Protein AF-X1JTL0-F1 (afdb_monomer_lite)

Foldseek 3Di:
DVVCCCCVPVVDDDDDADDDLQAGDLVSVLVVQDDDDPVDDHAAEDEGEQLDVVSPRDGHDLVSVVSNLVSQVVVNHAYEYAPVPLVVNCVVVVHDSCSNPVRHPYYDD

Radius of gyration: 14.12 Å; chains: 1; bounding box: 34×26×40 Å

Secondary structure (DSSP, 8-state):
-GGGHHHHHH---------BTTB--HHHHHHHSPPS-TTSPPP-EEEEESSBGGGTSBPPPHHHHHHHHHHHHHTT-EEEEE-TTHHHHHHHHTS-THHHHTT-SEEE-

Organism: NCBI:txid412755

Sequence (109 aa):
YEVGGMSAVAGVIPRLIFGDKGIPDPQDIKMALRDENLHYPKTTLICLENTHNRAGGTITPPEVIEEICQLAHQRNVQVHLDGARIFNAAIALNIELALLTKNVDSVMF

pLDDT: mean 95.75, std 4.54, range [60.22, 98.75]

Structure (mmCIF, N/CA/C/O backbone):
data_AF-X1JTL0-F1
#
_entry.id   AF-X1JTL0-F1
#
loop_
_atom_site.group_PDB
_atom_site.id
_atom_site.type_symbol
_atom_site.label_atom_id
_atom_site.label_alt_id
_atom_site.label_comp_id
_atom_site.label_asym_id
_atom_site.label_entity_id
_atom_site.label_seq_id
_atom_site.pdbx_PDB_ins_code
_atom_site.Cartn_x
_atom_site.Cartn_y
_atom_site.Cartn_z
_atom_site.occupancy
_atom_site.B_iso_or_equiv
_atom_site.auth_seq_id
_atom_site.auth_comp_id
_atom_site.auth_asym_id
_atom_site.auth_atom_id
_atom_site.pdbx_PDB_model_num
ATOM 1 N N . TYR A 1 1 ? 15.581 -2.309 1.532 1.00 60.22 1 TYR A N 1
ATOM 2 C CA . TYR A 1 1 ? 15.107 -2.565 2.907 1.00 60.22 1 TYR A CA 1
ATOM 3 C C . TYR A 1 1 ? 15.192 -4.072 3.164 1.00 60.22 1 TYR A C 1
ATOM 5 O O . TYR A 1 1 ? 15.259 -4.797 2.177 1.00 60.22 1 TYR A O 1
ATOM 13 N N . GLU A 1 2 ? 15.324 -4.540 4.409 1.00 77.81 2 GLU A N 1
ATOM 14 C CA . GLU A 1 2 ? 15.598 -5.961 4.750 1.00 77.81 2 GLU A CA 1
ATOM 15 C C . GLU A 1 2 ? 16.798 -6.580 4.012 1.00 77.81 2 GLU A C 1
ATOM 17 O O . GLU A 1 2 ? 16.696 -7.612 3.351 1.00 77.81 2 GLU A O 1
ATOM 22 N N . VAL A 1 3 ? 17.946 -5.890 4.045 1.00 87.31 3 VAL A N 1
ATOM 23 C CA . VAL A 1 3 ? 19.213 -6.347 3.423 1.00 87.31 3 VAL A CA 1
ATOM 24 C C . VAL A 1 3 ? 19.089 -6.652 1.912 1.00 87.31 3 VAL A C 1
ATOM 26 O O . VAL A 1 3 ? 19.958 -7.273 1.312 1.00 87.31 3 VAL A O 1
ATOM 29 N N . GLY A 1 4 ? 18.018 -6.184 1.259 1.00 88.94 4 GLY A N 1
ATOM 30 C CA . GLY A 1 4 ? 17.765 -6.446 -0.160 1.00 88.94 4 GLY A CA 1
ATOM 31 C C . GLY A 1 4 ? 17.171 -7.828 -0.447 1.00 88.94 4 GLY A C 1
ATOM 32 O O . GLY A 1 4 ? 17.177 -8.246 -1.603 1.00 88.94 4 GLY A O 1
ATOM 33 N N . GLY A 1 5 ? 16.627 -8.518 0.563 1.00 92.88 5 GLY A N 1
ATOM 34 C CA . GLY A 1 5 ? 16.089 -9.874 0.429 1.00 92.88 5 GLY A CA 1
ATOM 35 C C . GLY A 1 5 ? 15.067 -10.026 -0.700 1.00 92.88 5 GLY A C 1
ATOM 36 O O . GLY A 1 5 ? 15.164 -10.968 -1.479 1.00 92.88 5 GLY A O 1
ATOM 37 N N . MET A 1 6 ? 14.156 -9.060 -0.874 1.00 92.56 6 MET A N 1
ATOM 38 C CA . MET A 1 6 ? 13.173 -9.106 -1.967 1.00 92.56 6 MET A CA 1
ATOM 39 C C . MET A 1 6 ? 13.832 -9.153 -3.355 1.00 92.56 6 MET A C 1
ATOM 41 O O . MET A 1 6 ? 13.415 -9.923 -4.216 1.00 92.56 6 MET A O 1
ATOM 45 N N . SER A 1 7 ? 14.897 -8.379 -3.568 1.00 94.75 7 SER A N 1
ATOM 46 C CA . SER A 1 7 ? 15.612 -8.356 -4.843 1.00 94.75 7 SER A CA 1
ATOM 47 C C . SER A 1 7 ? 16.475 -9.599 -5.020 1.00 94.75 7 SER A C 1
ATOM 49 O O . SER A 1 7 ? 16.512 -10.155 -6.111 1.00 94.75 7 SER A O 1
ATOM 51 N N . ALA A 1 8 ? 17.122 -10.063 -3.948 1.00 95.25 8 ALA A N 1
ATOM 52 C CA . ALA A 1 8 ? 17.988 -11.236 -3.987 1.00 95.25 8 ALA A CA 1
ATOM 53 C C . ALA A 1 8 ? 17.216 -12.552 -4.193 1.00 95.25 8 ALA A C 1
ATOM 55 O O . ALA A 1 8 ? 17.697 -13.431 -4.900 1.00 95.25 8 ALA A O 1
ATOM 56 N N . VAL A 1 9 ? 16.034 -12.694 -3.583 1.00 95.69 9 VAL A N 1
ATOM 57 C CA . VAL A 1 9 ? 15.251 -13.941 -3.596 1.00 95.69 9 VAL A CA 1
ATOM 58 C C . VAL A 1 9 ? 14.224 -13.958 -4.726 1.00 95.69 9 VAL A C 1
ATOM 60 O O . VAL A 1 9 ? 14.093 -14.964 -5.415 1.00 95.69 9 VAL A O 1
ATOM 63 N N . ALA A 1 10 ? 13.495 -12.857 -4.925 1.00 94.44 10 ALA A N 1
ATOM 64 C CA . ALA A 1 10 ? 12.369 -12.805 -5.859 1.00 94.44 10 ALA A CA 1
ATOM 65 C C . ALA A 1 10 ? 12.672 -12.028 -7.152 1.00 94.44 10 ALA A C 1
ATOM 67 O O . ALA A 1 10 ? 11.811 -11.943 -8.023 1.00 94.44 10 ALA A O 1
ATOM 68 N N . GLY A 1 11 ? 13.866 -11.438 -7.293 1.00 95.06 11 GLY A N 1
ATOM 69 C CA . GLY A 1 11 ? 14.239 -10.677 -8.491 1.00 95.06 11 GLY A CA 1
ATOM 70 C C . GLY A 1 11 ? 13.424 -9.394 -8.698 1.00 95.06 11 GLY A C 1
ATOM 71 O O . GLY A 1 11 ? 13.411 -8.843 -9.797 1.00 95.06 11 GLY A O 1
ATOM 72 N N . VAL A 1 12 ? 12.731 -8.909 -7.662 1.00 94.38 12 VAL A N 1
ATOM 73 C CA . VAL A 1 12 ? 11.903 -7.698 -7.737 1.00 94.38 12 VAL A CA 1
ATOM 74 C C . VAL A 1 12 ? 12.690 -6.451 -7.345 1.00 94.38 12 VAL A C 1
ATOM 76 O O . VAL A 1 12 ? 13.563 -6.485 -6.474 1.00 94.38 12 VAL A O 1
ATOM 79 N N . ILE A 1 13 ? 12.363 -5.317 -7.963 1.00 93.81 13 ILE A N 1
ATOM 80 C CA . ILE A 1 13 ? 13.026 -4.035 -7.702 1.00 93.81 13 ILE A CA 1
ATOM 81 C C . ILE A 1 13 ? 12.047 -3.115 -6.965 1.00 93.81 13 ILE A C 1
ATOM 83 O O . ILE A 1 13 ? 11.039 -2.723 -7.558 1.00 93.81 13 ILE A O 1
ATOM 87 N N . PRO A 1 14 ? 12.320 -2.735 -5.703 1.00 93.81 14 PRO A N 1
ATOM 88 C CA . PRO A 1 14 ? 11.467 -1.793 -4.994 1.00 93.81 14 PRO A CA 1
ATOM 89 C C . PRO A 1 14 ? 11.607 -0.379 -5.564 1.00 93.81 14 PRO A C 1
ATOM 91 O O . PRO A 1 14 ? 12.703 0.075 -5.901 1.00 93.81 14 PRO A O 1
ATOM 94 N N . ARG A 1 15 ? 10.492 0.352 -5.591 1.00 94.69 15 ARG A N 1
ATOM 95 C CA . ARG A 1 15 ? 10.458 1.805 -5.776 1.00 94.69 15 ARG A CA 1
ATOM 96 C C . ARG A 1 15 ? 9.837 2.408 -4.523 1.00 94.69 15 ARG A C 1
ATOM 98 O O . ARG A 1 15 ? 8.672 2.158 -4.241 1.00 94.69 15 ARG A O 1
ATOM 105 N N . LEU A 1 16 ? 10.639 3.136 -3.753 1.00 94.50 16 LEU A N 1
ATOM 106 C CA . LEU A 1 16 ? 10.211 3.682 -2.466 1.00 94.50 16 LEU A CA 1
ATOM 107 C C . LEU A 1 16 ? 9.401 4.963 -2.666 1.00 94.50 16 LEU A C 1
ATOM 109 O O . LEU A 1 16 ? 9.761 5.789 -3.506 1.00 94.50 16 LEU A O 1
ATOM 113 N N . ILE A 1 17 ? 8.354 5.117 -1.859 1.00 95.50 17 ILE A N 1
ATOM 114 C CA . ILE A 1 17 ? 7.526 6.319 -1.757 1.00 95.50 17 ILE A CA 1
ATOM 115 C C . ILE A 1 17 ? 7.608 6.802 -0.319 1.00 95.50 17 ILE A C 1
ATOM 117 O O . ILE A 1 17 ? 7.463 6.011 0.613 1.00 95.50 17 ILE A O 1
ATOM 121 N N . PHE A 1 18 ? 7.904 8.084 -0.144 1.00 93.69 18 PHE A N 1
ATOM 122 C CA . PHE A 1 18 ? 7.957 8.697 1.175 1.00 93.69 18 PHE A CA 1
ATOM 123 C C . PHE A 1 18 ? 6.559 9.189 1.533 1.00 93.69 18 PHE A C 1
ATOM 125 O O . PHE A 1 18 ? 5.917 9.842 0.721 1.00 93.69 18 PHE A O 1
ATOM 132 N N . GLY A 1 19 ? 6.092 8.856 2.733 1.00 94.38 19 GLY A N 1
ATOM 133 C CA . GLY A 1 19 ? 4.809 9.318 3.253 1.00 94.38 19 GLY A CA 1
ATOM 134 C C . GLY A 1 19 ? 4.984 10.276 4.425 1.00 94.38 19 GLY A C 1
ATOM 135 O O . GLY A 1 19 ? 5.934 10.129 5.204 1.00 94.38 19 GLY A O 1
ATOM 136 N N . ASP A 1 20 ? 4.052 11.213 4.597 1.00 96.12 20 ASP A N 1
ATOM 137 C CA . ASP A 1 20 ? 3.992 12.035 5.807 1.00 96.12 20 ASP A CA 1
ATOM 138 C C . ASP A 1 20 ? 3.599 11.147 6.988 1.00 96.12 20 ASP A C 1
ATOM 140 O O . ASP A 1 20 ? 2.547 10.509 6.990 1.00 96.12 20 ASP A O 1
ATOM 144 N N . LYS A 1 21 ? 4.495 11.026 7.973 1.00 95.56 21 LYS A N 1
ATOM 145 C CA . LYS A 1 21 ? 4.359 10.076 9.091 1.00 95.56 21 LYS A CA 1
ATOM 146 C C . LYS A 1 21 ? 3.990 8.659 8.622 1.00 95.56 21 LYS A C 1
ATOM 148 O O . LYS A 1 21 ? 3.207 7.970 9.274 1.00 95.56 21 LYS A O 1
ATOM 153 N N . GLY A 1 22 ? 4.574 8.216 7.508 1.00 94.88 22 GLY A N 1
ATOM 154 C CA . GLY A 1 22 ? 4.342 6.880 6.949 1.00 94.88 22 GLY A CA 1
ATOM 155 C C . GLY A 1 22 ? 3.035 6.720 6.167 1.00 94.88 22 GLY A C 1
ATOM 156 O O . GLY A 1 22 ? 2.797 5.630 5.661 1.00 94.88 22 GLY A O 1
ATOM 157 N N . ILE A 1 23 ? 2.220 7.773 6.031 1.00 97.75 23 ILE A N 1
ATOM 158 C CA . ILE A 1 23 ? 1.026 7.779 5.179 1.00 97.75 23 ILE A CA 1
ATOM 159 C C . ILE A 1 23 ? 1.445 8.236 3.775 1.00 97.75 23 ILE A C 1
ATOM 161 O O . ILE A 1 23 ? 1.838 9.396 3.616 1.00 97.75 23 ILE A O 1
ATOM 165 N N . PRO A 1 24 ? 1.419 7.361 2.756 1.00 96.62 24 PRO A N 1
ATOM 166 C CA . PRO A 1 24 ? 1.765 7.752 1.395 1.00 96.62 24 PRO A CA 1
ATOM 167 C C . PRO A 1 24 ? 0.671 8.629 0.772 1.00 96.62 24 PRO A C 1
ATOM 169 O O . PRO A 1 24 ? -0.517 8.356 0.941 1.00 96.62 24 PRO A O 1
ATOM 172 N N . ASP A 1 25 ? 1.080 9.642 0.006 1.00 97.56 25 ASP A N 1
ATOM 173 C CA . ASP A 1 25 ? 0.166 10.410 -0.841 1.00 97.56 25 ASP A CA 1
ATOM 174 C C . ASP A 1 25 ? -0.213 9.562 -2.079 1.00 97.56 25 ASP A C 1
ATOM 176 O O . ASP A 1 25 ? 0.677 9.100 -2.811 1.00 97.56 25 ASP A O 1
ATOM 180 N N . PRO A 1 26 ? -1.512 9.339 -2.356 1.00 97.56 26 PRO A N 1
ATOM 181 C CA . PRO A 1 26 ? -1.961 8.662 -3.572 1.00 97.56 26 PRO A CA 1
ATOM 182 C C . PRO A 1 26 ? -1.408 9.273 -4.871 1.00 97.56 26 PRO A C 1
ATOM 184 O O . PRO A 1 26 ? -1.164 8.545 -5.839 1.00 97.56 26 PRO A O 1
ATOM 187 N N . GLN A 1 27 ? -1.144 10.584 -4.915 1.00 97.44 27 GLN A N 1
ATOM 188 C CA . GLN A 1 27 ? -0.531 11.234 -6.076 1.00 97.44 27 GLN A CA 1
ATOM 189 C C . GLN A 1 27 ? 0.932 10.830 -6.267 1.00 97.44 27 GLN A C 1
ATOM 191 O O . GLN A 1 27 ? 1.349 10.590 -7.404 1.00 97.44 27 GLN A O 1
ATOM 196 N N . ASP A 1 28 ? 1.700 10.670 -5.189 1.00 97.56 28 ASP A N 1
ATOM 197 C CA . ASP A 1 28 ? 3.079 10.183 -5.279 1.00 97.56 28 ASP A CA 1
ATOM 198 C C . ASP A 1 28 ? 3.122 8.744 -5.795 1.00 97.56 28 ASP A C 1
ATOM 200 O O . ASP A 1 28 ? 3.947 8.402 -6.649 1.00 97.56 28 ASP A O 1
ATOM 204 N N . ILE A 1 29 ? 2.175 7.910 -5.354 1.00 97.00 29 ILE A N 1
ATOM 205 C CA . ILE A 1 29 ? 2.000 6.552 -5.879 1.00 97.00 29 ILE A CA 1
ATOM 206 C C . ILE A 1 29 ? 1.660 6.602 -7.368 1.00 97.00 29 ILE A C 1
ATOM 208 O O . ILE A 1 29 ? 2.305 5.918 -8.165 1.00 97.00 29 ILE A O 1
ATOM 212 N N . LYS A 1 30 ? 0.707 7.445 -7.775 1.00 96.31 30 LYS A N 1
ATOM 213 C CA . LYS A 1 30 ? 0.318 7.611 -9.181 1.00 96.31 30 LYS A CA 1
ATOM 214 C C . LYS A 1 30 ? 1.500 8.017 -10.065 1.00 96.31 30 LYS A C 1
ATOM 216 O O . LYS A 1 30 ? 1.673 7.434 -11.132 1.00 96.31 30 LYS A O 1
ATOM 221 N N . MET A 1 31 ? 2.331 8.963 -9.624 1.00 95.50 31 MET A N 1
ATOM 222 C CA . MET A 1 31 ? 3.557 9.369 -10.331 1.00 95.50 31 MET A CA 1
ATOM 223 C C . MET A 1 31 ? 4.630 8.269 -10.348 1.00 95.50 31 MET A C 1
ATOM 225 O O . MET A 1 31 ? 5.530 8.261 -11.195 1.00 95.50 31 MET A O 1
ATOM 229 N N . ALA A 1 32 ? 4.562 7.333 -9.403 1.00 95.38 32 ALA A N 1
ATOM 230 C CA . ALA A 1 32 ? 5.485 6.218 -9.315 1.00 95.38 32 ALA A CA 1
ATOM 231 C C . ALA A 1 32 ? 5.090 4.995 -10.151 1.00 95.38 32 ALA A C 1
ATOM 233 O O . ALA A 1 32 ? 5.957 4.161 -10.451 1.00 95.38 32 ALA A O 1
ATOM 234 N N . LEU A 1 33 ? 3.828 4.889 -10.563 1.00 94.19 33 LEU A N 1
ATOM 235 C CA . LEU A 1 33 ? 3.393 3.880 -11.522 1.00 94.19 33 LEU A CA 1
ATOM 236 C C . LEU A 1 33 ? 4.052 4.149 -12.876 1.00 94.19 33 LEU A C 1
ATOM 238 O O . LEU A 1 33 ? 4.045 5.265 -13.388 1.00 94.19 33 LEU A O 1
ATOM 242 N N . ARG A 1 34 ? 4.685 3.117 -13.432 1.00 91.38 34 ARG A N 1
ATOM 243 C CA . ARG A 1 34 ? 5.400 3.209 -14.705 1.00 91.38 34 ARG A CA 1
ATOM 244 C C . ARG A 1 34 ? 4.496 2.771 -15.843 1.00 91.38 34 ARG A C 1
ATOM 246 O O . ARG A 1 34 ? 3.828 1.744 -15.735 1.00 91.38 34 ARG A O 1
ATOM 253 N N . ASP A 1 35 ? 4.544 3.518 -16.936 1.00 89.50 35 ASP A N 1
ATOM 254 C CA . ASP A 1 35 ? 4.009 3.059 -18.212 1.00 89.50 35 ASP A CA 1
ATOM 255 C C . ASP A 1 35 ? 4.917 1.980 -18.821 1.00 89.50 35 ASP A C 1
ATOM 257 O O . ASP A 1 35 ? 6.059 1.776 -18.390 1.00 89.50 35 ASP A O 1
ATOM 261 N N . GLU A 1 36 ? 4.407 1.268 -19.825 1.00 87.88 36 GLU A N 1
ATOM 262 C CA . GLU A 1 36 ? 5.182 0.233 -20.507 1.00 87.88 36 GLU A CA 1
ATOM 263 C C . GLU A 1 36 ? 6.370 0.847 -21.253 1.00 87.88 36 GLU A C 1
ATOM 265 O O . GLU A 1 36 ? 6.227 1.684 -22.143 1.00 87.88 36 GLU A O 1
ATOM 270 N N . ASN A 1 37 ? 7.573 0.431 -20.861 1.00 91.69 37 ASN A N 1
ATOM 271 C CA . ASN A 1 37 ? 8.824 0.891 -21.438 1.00 91.69 37 ASN A CA 1
ATOM 272 C C . ASN A 1 37 ? 9.891 -0.187 -21.231 1.00 91.69 37 ASN A C 1
ATOM 274 O O . ASN A 1 37 ? 10.098 -0.637 -20.107 1.00 91.69 37 ASN A O 1
ATOM 278 N N . LEU A 1 38 ? 10.599 -0.570 -22.297 1.00 92.69 38 LEU A N 1
ATOM 279 C CA . LEU A 1 38 ? 11.614 -1.630 -22.262 1.00 92.69 38 LEU A CA 1
ATOM 280 C C . LEU A 1 38 ? 12.739 -1.370 -21.239 1.00 92.69 38 LEU A C 1
ATOM 282 O O . LEU A 1 38 ? 13.355 -2.312 -20.750 1.00 92.69 38 LEU A O 1
ATOM 286 N N . HIS A 1 39 ? 13.013 -0.107 -20.907 1.00 93.81 39 HIS A N 1
ATOM 287 C CA . HIS A 1 39 ? 14.085 0.280 -19.990 1.00 93.81 39 HIS A CA 1
ATOM 288 C C . HIS A 1 39 ? 13.689 0.242 -18.510 1.00 93.81 39 HIS A C 1
ATOM 290 O O . HIS A 1 39 ? 14.563 0.370 -17.650 1.00 93.81 39 HIS A O 1
ATOM 296 N N . TYR A 1 40 ? 12.400 0.093 -18.191 1.00 91.31 40 TYR A N 1
ATOM 297 C CA . TYR A 1 40 ? 11.922 0.123 -16.813 1.00 91.31 40 TYR A CA 1
ATOM 298 C C . TYR A 1 40 ? 11.167 -1.157 -16.449 1.00 91.31 40 TYR A C 1
ATOM 300 O O . TYR A 1 40 ? 10.399 -1.674 -17.257 1.00 91.31 40 TYR A O 1
ATOM 308 N N . PRO A 1 41 ? 11.315 -1.666 -15.212 1.00 92.00 41 PRO A N 1
ATOM 309 C CA . PRO A 1 41 ? 10.510 -2.795 -14.785 1.00 92.00 41 PRO A CA 1
ATOM 310 C C . PRO A 1 41 ? 9.058 -2.341 -14.605 1.00 92.00 41 PRO A C 1
ATOM 312 O O . PRO A 1 41 ? 8.793 -1.271 -14.039 1.00 92.00 41 PRO A O 1
ATOM 315 N N . LYS A 1 42 ? 8.131 -3.179 -15.076 1.00 93.25 42 LYS A N 1
ATOM 316 C CA . LYS A 1 42 ? 6.686 -2.995 -14.917 1.00 93.25 42 LYS A CA 1
ATOM 317 C C . LYS A 1 42 ? 6.320 -3.021 -13.435 1.00 93.25 42 LYS A C 1
ATOM 319 O O . LYS A 1 42 ? 6.766 -3.903 -12.703 1.00 93.25 42 LYS A O 1
ATOM 324 N N . THR A 1 43 ? 5.498 -2.072 -12.995 1.00 96.31 43 THR A N 1
ATOM 325 C CA . THR A 1 43 ? 4.931 -2.119 -11.644 1.00 96.31 43 THR A CA 1
ATOM 326 C C . THR A 1 43 ? 3.853 -3.197 -11.594 1.00 96.31 43 THR A C 1
ATOM 328 O O . THR A 1 43 ? 2.942 -3.184 -12.417 1.00 96.31 43 THR A O 1
ATOM 331 N N . THR A 1 44 ? 3.954 -4.126 -10.645 1.00 96.12 44 THR A N 1
ATOM 332 C CA . THR A 1 44 ? 2.999 -5.240 -10.486 1.00 96.12 44 THR A CA 1
ATOM 333 C C . THR A 1 44 ? 2.367 -5.304 -9.099 1.00 96.12 44 THR A C 1
ATOM 335 O O . THR A 1 44 ? 1.279 -5.857 -8.959 1.00 96.12 44 THR A O 1
ATOM 338 N N . LEU A 1 45 ? 3.014 -4.713 -8.091 1.00 97.56 45 LEU A N 1
ATOM 339 C CA . LEU A 1 45 ? 2.590 -4.768 -6.697 1.00 97.56 45 LEU A CA 1
ATOM 340 C C . LEU A 1 45 ? 2.862 -3.437 -5.988 1.00 97.56 45 LEU A C 1
ATOM 342 O O . LEU A 1 45 ? 3.938 -2.855 -6.144 1.00 97.56 45 LEU A O 1
ATOM 346 N N . ILE A 1 46 ? 1.904 -3.001 -5.175 1.00 98.25 46 ILE A N 1
ATOM 347 C CA . ILE A 1 46 ? 2.062 -1.974 -4.145 1.00 98.25 46 ILE A CA 1
ATOM 348 C C . ILE A 1 46 ? 2.012 -2.672 -2.787 1.00 98.25 46 ILE A C 1
ATOM 350 O O . ILE A 1 46 ? 1.100 -3.452 -2.526 1.00 98.25 46 ILE A O 1
ATOM 354 N N . CYS A 1 47 ? 2.979 -2.377 -1.920 1.00 97.50 47 CYS A N 1
ATOM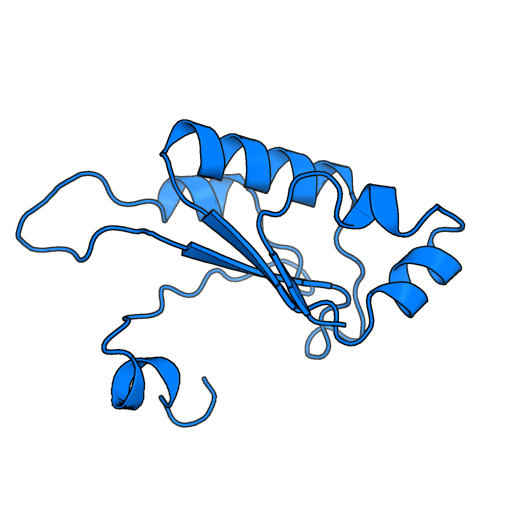 355 C CA . CYS A 1 47 ? 2.983 -2.848 -0.538 1.00 97.50 47 CYS A CA 1
ATOM 356 C C . CYS A 1 47 ? 2.710 -1.670 0.399 1.00 97.50 47 CYS A C 1
ATOM 358 O O . CYS A 1 47 ? 3.416 -0.663 0.336 1.00 97.50 47 CYS A O 1
ATOM 360 N N . LEU A 1 48 ? 1.711 -1.816 1.265 1.00 97.81 48 LEU A N 1
ATOM 361 C CA . LEU A 1 48 ? 1.379 -0.877 2.336 1.00 97.81 48 LEU A CA 1
ATOM 362 C C . LEU A 1 48 ? 1.669 -1.521 3.695 1.00 97.81 48 LEU A C 1
ATOM 364 O O . LEU A 1 48 ? 1.631 -2.742 3.809 1.00 97.81 48 LEU A O 1
ATOM 368 N N . GLU A 1 49 ? 1.906 -0.711 4.725 1.00 97.50 49 GLU A N 1
ATOM 369 C CA . GLU A 1 49 ? 2.048 -1.163 6.116 1.00 97.50 49 GLU A CA 1
ATOM 370 C C . GLU A 1 49 ? 1.026 -0.415 6.983 1.00 97.50 49 GLU A C 1
ATOM 372 O O . GLU A 1 49 ? 1.019 0.819 7.001 1.00 97.50 49 GLU A O 1
ATOM 377 N N . ASN A 1 50 ? 0.145 -1.131 7.692 1.00 97.69 50 ASN A N 1
ATOM 378 C CA . ASN A 1 50 ? -0.829 -0.511 8.593 1.00 97.69 50 ASN A CA 1
ATOM 379 C C . ASN A 1 50 ? -1.018 -1.334 9.881 1.00 97.69 50 ASN A C 1
ATOM 381 O O . ASN A 1 50 ? -1.557 -2.437 9.863 1.00 97.69 50 ASN A O 1
ATOM 385 N N . THR A 1 51 ? -0.630 -0.828 11.051 1.00 98.00 51 THR A N 1
ATOM 386 C CA . THR A 1 51 ? 0.008 0.475 11.337 1.00 98.00 51 THR A CA 1
ATOM 387 C C . THR A 1 51 ? 1.474 0.557 10.900 1.00 98.00 51 THR A C 1
ATOM 389 O O . THR A 1 51 ? 2.184 -0.438 11.026 1.00 98.00 51 THR A O 1
ATOM 392 N N . HIS A 1 52 ? 1.971 1.748 10.550 1.00 97.44 52 HIS A N 1
ATOM 393 C CA . HIS A 1 52 ? 3.364 1.943 10.124 1.00 97.44 52 HIS A CA 1
ATOM 394 C C . HIS A 1 52 ? 4.339 2.089 11.314 1.00 97.44 52 HIS A C 1
ATOM 396 O O . HIS A 1 52 ? 4.395 3.121 11.996 1.00 97.44 52 HIS A O 1
ATOM 402 N N . ASN A 1 53 ? 5.170 1.073 11.554 1.00 94.88 53 ASN A N 1
ATOM 403 C CA . ASN A 1 53 ? 6.026 0.945 12.736 1.00 94.88 53 ASN A CA 1
ATOM 404 C C . ASN A 1 53 ? 7.083 2.057 12.835 1.00 94.88 53 ASN A C 1
ATOM 406 O O . ASN A 1 53 ? 7.223 2.703 13.874 1.00 94.88 53 ASN A O 1
ATOM 410 N N . ARG A 1 54 ? 7.793 2.363 11.738 1.00 93.94 54 ARG A N 1
ATOM 411 C CA . ARG A 1 54 ? 8.835 3.418 11.744 1.00 93.94 54 ARG A CA 1
ATOM 412 C C . ARG A 1 54 ? 8.282 4.840 11.813 1.00 93.94 54 ARG A C 1
ATOM 414 O O . ARG A 1 54 ? 9.064 5.779 11.908 1.00 93.94 54 ARG A O 1
ATOM 421 N N . ALA A 1 55 ? 6.961 4.990 11.772 1.00 96.62 55 ALA A N 1
ATOM 422 C CA . ALA A 1 55 ? 6.288 6.267 11.958 1.00 96.62 55 ALA A CA 1
ATOM 423 C C . ALA A 1 55 ? 5.578 6.368 13.318 1.00 96.62 55 ALA A C 1
ATOM 425 O O . ALA A 1 55 ? 4.764 7.259 13.523 1.00 96.62 55 ALA A O 1
ATOM 426 N N . GLY A 1 56 ? 5.894 5.473 14.260 1.00 96.50 56 GLY A N 1
ATOM 427 C CA . GLY A 1 56 ? 5.309 5.496 15.601 1.00 96.50 56 GLY A CA 1
ATOM 428 C C . GLY A 1 56 ? 3.932 4.839 15.686 1.00 96.50 56 GLY A C 1
ATOM 429 O O . GLY A 1 56 ? 3.165 5.167 16.584 1.00 96.50 56 GLY A O 1
ATOM 430 N N . GLY A 1 57 ? 3.610 3.922 14.767 1.00 97.25 57 GLY A N 1
ATOM 431 C CA . GLY A 1 57 ? 2.317 3.238 14.746 1.00 97.25 57 GLY A CA 1
ATOM 432 C C . GLY A 1 57 ? 1.205 4.059 14.096 1.00 97.25 57 GLY A C 1
ATOM 433 O O . GLY A 1 57 ? 0.036 3.840 14.406 1.00 97.25 57 GLY A O 1
ATOM 434 N N . THR A 1 58 ? 1.552 4.994 13.203 1.00 98.25 58 THR A N 1
ATOM 435 C CA . THR A 1 58 ? 0.569 5.766 12.434 1.00 98.25 58 THR A CA 1
ATOM 436 C C . THR A 1 58 ? -0.411 4.838 11.726 1.00 98.25 58 THR A C 1
ATOM 438 O O . THR A 1 58 ? -0.012 3.849 11.104 1.00 98.25 58 THR A O 1
ATOM 441 N N . ILE A 1 59 ? -1.691 5.191 11.812 1.00 98.38 59 ILE A N 1
ATOM 442 C CA . ILE A 1 59 ? -2.771 4.514 11.106 1.00 98.38 59 ILE A CA 1
ATOM 443 C C . ILE A 1 59 ? -3.003 5.247 9.790 1.00 98.38 59 ILE A C 1
ATOM 445 O O . ILE A 1 59 ? -3.250 6.453 9.789 1.00 98.38 59 ILE A O 1
ATOM 449 N N . THR A 1 60 ? -2.940 4.517 8.680 1.00 97.75 60 THR A N 1
ATOM 450 C CA . THR A 1 60 ? -3.359 5.065 7.385 1.00 97.75 60 THR A CA 1
ATOM 451 C C . THR A 1 60 ? -4.890 5.150 7.362 1.00 97.75 60 THR A C 1
ATOM 453 O O . THR A 1 60 ? -5.531 4.129 7.641 1.00 97.75 60 THR A O 1
ATOM 456 N N . PRO A 1 61 ? -5.491 6.317 7.051 1.00 96.62 61 PRO A N 1
ATOM 457 C CA . PRO A 1 61 ? -6.943 6.447 6.957 1.00 96.62 61 PRO A CA 1
ATOM 458 C C . PRO A 1 61 ? -7.542 5.455 5.942 1.00 96.62 61 PRO A C 1
ATOM 460 O O . PRO A 1 61 ? -6.943 5.259 4.877 1.00 96.62 61 PRO A O 1
ATOM 463 N N . PRO A 1 62 ? -8.708 4.839 6.226 1.00 97.06 62 PRO A N 1
ATOM 464 C CA . PRO A 1 62 ? -9.352 3.896 5.308 1.00 97.06 62 PRO A CA 1
ATOM 465 C C . PRO A 1 62 ? -9.562 4.461 3.897 1.00 97.06 62 PRO A C 1
ATOM 467 O O . PRO A 1 62 ? -9.398 3.746 2.911 1.00 97.06 62 PRO A O 1
ATOM 470 N N . GLU A 1 63 ? -9.870 5.753 3.795 1.00 97.50 63 GLU A N 1
ATOM 471 C CA . GLU A 1 63 ? -10.128 6.452 2.535 1.00 97.50 63 GLU A CA 1
ATOM 472 C C . GLU A 1 63 ? -8.864 6.542 1.671 1.00 97.50 63 GLU A C 1
ATOM 474 O O . GLU A 1 63 ? -8.931 6.386 0.455 1.00 97.50 63 GLU A O 1
ATOM 479 N N . VAL A 1 64 ? -7.697 6.722 2.301 1.00 97.75 64 VAL A N 1
ATOM 480 C CA . VAL A 1 64 ? -6.401 6.753 1.605 1.00 97.75 64 VAL A CA 1
ATOM 481 C C . VAL A 1 64 ? -6.055 5.363 1.071 1.00 97.75 64 VAL A C 1
ATOM 483 O O . VAL A 1 64 ? -5.628 5.234 -0.075 1.00 97.75 64 VAL A O 1
ATOM 486 N N . ILE A 1 65 ? -6.283 4.305 1.861 1.00 97.75 65 ILE A N 1
ATOM 487 C CA . ILE A 1 65 ? -6.098 2.918 1.395 1.00 97.75 65 ILE A CA 1
ATOM 488 C C . ILE A 1 65 ? -7.018 2.641 0.203 1.00 97.75 65 ILE A C 1
ATOM 490 O O . ILE A 1 65 ? -6.583 2.062 -0.791 1.00 97.75 65 ILE A O 1
ATOM 494 N N . GLU A 1 66 ? -8.275 3.076 0.280 1.00 98.12 66 GLU A N 1
ATOM 495 C CA . GLU A 1 66 ? -9.248 2.921 -0.797 1.00 98.12 66 GLU A CA 1
ATOM 496 C C . GLU A 1 66 ? -8.824 3.643 -2.082 1.00 98.12 66 GLU A C 1
ATOM 498 O O . GLU A 1 66 ? -8.850 3.020 -3.145 1.00 98.12 66 GLU A O 1
ATOM 503 N N . GLU A 1 67 ? -8.366 4.894 -2.002 1.00 98.31 67 GLU A N 1
ATOM 504 C CA . GLU A 1 67 ? -7.869 5.641 -3.164 1.00 98.31 67 GLU A CA 1
ATOM 505 C C . GLU A 1 67 ? -6.653 4.954 -3.809 1.00 98.31 67 GLU A C 1
ATOM 507 O O . GLU A 1 67 ? -6.586 4.809 -5.034 1.00 98.31 67 GLU A O 1
ATOM 512 N N . ILE A 1 68 ? -5.718 4.455 -2.994 1.00 98.38 68 ILE A N 1
ATOM 513 C CA . ILE A 1 68 ? -4.542 3.719 -3.477 1.00 98.38 68 ILE A CA 1
ATOM 514 C C . ILE A 1 68 ? -4.954 2.426 -4.185 1.00 98.38 68 ILE A C 1
ATOM 516 O O . ILE A 1 68 ? -4.439 2.138 -5.267 1.00 98.38 68 ILE A O 1
ATOM 520 N N . CYS A 1 69 ? -5.892 1.664 -3.617 1.00 98.56 69 CYS A N 1
ATOM 521 C CA . CYS A 1 69 ? -6.391 0.437 -4.241 1.00 98.56 69 CYS A CA 1
ATOM 522 C C . CYS A 1 69 ? -7.075 0.734 -5.579 1.00 98.56 69 CYS A C 1
ATOM 524 O O . CYS A 1 69 ? -6.786 0.075 -6.574 1.00 98.56 69 CYS A O 1
ATOM 526 N N . GLN A 1 70 ? -7.903 1.780 -5.646 1.00 98.38 70 GLN A N 1
ATOM 527 C CA . GLN A 1 70 ? -8.544 2.196 -6.895 1.00 98.38 70 GLN A CA 1
ATOM 528 C C . GLN A 1 70 ? -7.513 2.560 -7.976 1.00 98.38 70 GLN A C 1
ATOM 530 O O . GLN A 1 70 ? -7.625 2.091 -9.111 1.00 98.38 70 GLN A O 1
ATOM 535 N N . LEU A 1 71 ? -6.487 3.347 -7.635 1.00 97.75 71 LEU A N 1
ATOM 536 C CA . LEU A 1 71 ? -5.387 3.688 -8.547 1.00 97.75 71 LEU A CA 1
ATOM 537 C C . LEU A 1 71 ? -4.628 2.445 -9.032 1.00 97.75 71 LEU A C 1
ATOM 539 O O . LEU A 1 71 ? -4.302 2.342 -10.218 1.00 97.75 71 LEU A O 1
ATOM 543 N N . ALA A 1 72 ? -4.356 1.501 -8.129 1.00 98.00 72 ALA A N 1
ATOM 544 C CA . ALA A 1 72 ? -3.664 0.256 -8.438 1.00 98.00 72 ALA A CA 1
ATOM 545 C C . ALA A 1 72 ? -4.478 -0.604 -9.413 1.00 98.00 72 ALA A C 1
ATOM 547 O O . ALA A 1 72 ? -3.990 -0.987 -10.481 1.00 98.00 72 ALA A O 1
ATOM 548 N N . HIS A 1 73 ? -5.751 -0.841 -9.093 1.00 98.12 73 HIS A N 1
ATOM 549 C CA . HIS A 1 73 ? -6.643 -1.699 -9.868 1.00 98.12 73 HIS A CA 1
ATOM 550 C C . HIS A 1 73 ? -6.945 -1.127 -11.256 1.00 98.12 73 HIS A C 1
ATOM 552 O O . HIS A 1 73 ? -6.950 -1.881 -12.226 1.00 98.12 73 HIS A O 1
ATOM 558 N N . GLN A 1 74 ? -7.058 0.200 -11.403 1.00 96.88 74 GLN A N 1
ATOM 559 C CA . GLN A 1 74 ? -7.152 0.862 -12.718 1.00 96.88 74 GLN A CA 1
ATOM 560 C C . GLN A 1 74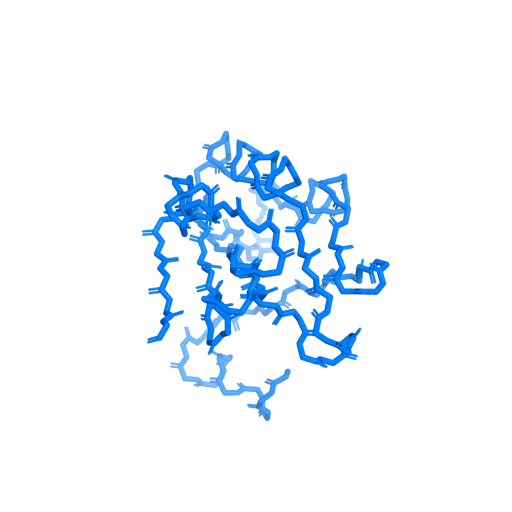 ? -5.951 0.569 -13.633 1.00 96.88 74 GLN A C 1
ATOM 562 O O . GLN A 1 74 ? -6.058 0.658 -14.857 1.00 96.88 74 GLN A O 1
ATOM 567 N N . ARG A 1 75 ? -4.797 0.232 -13.051 1.00 95.56 75 ARG A N 1
ATOM 568 C CA . ARG A 1 75 ? -3.550 -0.087 -13.758 1.00 95.56 75 ARG A CA 1
ATOM 569 C C . ARG A 1 75 ? -3.219 -1.584 -13.737 1.00 95.56 75 ARG A C 1
ATOM 571 O O . ARG A 1 75 ? -2.134 -1.957 -14.177 1.00 95.56 75 ARG A O 1
ATOM 578 N N . ASN A 1 76 ? -4.139 -2.440 -13.279 1.00 96.12 76 ASN A N 1
ATOM 579 C CA . ASN A 1 76 ? -3.926 -3.880 -13.075 1.00 96.12 76 ASN A CA 1
ATOM 580 C C . ASN A 1 76 ? -2.727 -4.197 -12.155 1.00 96.12 76 ASN A C 1
ATOM 582 O O . ASN A 1 76 ? -1.995 -5.161 -12.376 1.00 96.12 76 ASN A O 1
ATOM 586 N N . VAL A 1 77 ? -2.509 -3.362 -11.140 1.00 98.06 77 VAL A N 1
ATOM 587 C CA . VAL A 1 77 ? -1.490 -3.536 -10.099 1.00 98.06 77 VAL A CA 1
ATOM 588 C C . VAL A 1 77 ? -2.169 -4.076 -8.845 1.00 98.06 77 VAL A C 1
ATOM 590 O O . VAL A 1 77 ? -3.237 -3.600 -8.474 1.00 98.06 77 VAL A O 1
ATOM 593 N N . GLN A 1 78 ? -1.559 -5.073 -8.208 1.00 98.56 78 GLN A N 1
ATOM 594 C CA . GLN A 1 78 ? -2.069 -5.663 -6.969 1.00 98.56 78 GLN A CA 1
ATOM 595 C C . GLN A 1 78 ? -1.638 -4.837 -5.750 1.00 98.56 78 GLN A C 1
ATOM 597 O O . GLN A 1 78 ? -0.615 -4.149 -5.790 1.00 98.56 78 GLN A O 1
ATOM 602 N N . VAL A 1 79 ? -2.375 -4.949 -4.649 1.00 98.75 79 VAL A N 1
ATOM 603 C CA . VAL A 1 79 ? -2.072 -4.317 -3.364 1.00 98.75 79 VAL A CA 1
ATOM 604 C C . VAL A 1 79 ? -1.936 -5.381 -2.279 1.00 98.75 79 VAL A C 1
ATOM 606 O O . VAL A 1 79 ? -2.862 -6.147 -2.013 1.00 98.75 79 VAL A O 1
ATOM 609 N N . HIS A 1 80 ? -0.777 -5.410 -1.627 1.00 98.50 80 HIS A N 1
ATOM 610 C CA . HIS A 1 80 ? -0.537 -6.194 -0.421 1.00 98.50 80 HIS A CA 1
ATOM 611 C C . HIS A 1 80 ? -0.486 -5.278 0.800 1.00 98.50 80 HIS A C 1
ATOM 613 O O . HIS A 1 80 ? 0.191 -4.246 0.781 1.00 98.50 80 HIS A O 1
ATOM 619 N N . LEU A 1 81 ? -1.167 -5.680 1.869 1.00 98.56 81 LEU A N 1
ATOM 620 C CA . LEU A 1 81 ? -1.116 -5.007 3.158 1.00 98.56 81 LEU A CA 1
ATOM 621 C C . LEU A 1 81 ? -0.315 -5.835 4.168 1.00 98.56 81 LEU A C 1
ATOM 623 O O . LEU A 1 81 ? -0.763 -6.896 4.608 1.00 98.56 81 LEU A O 1
ATOM 627 N N . ASP A 1 82 ? 0.832 -5.304 4.588 1.00 97.88 82 ASP A N 1
ATOM 628 C CA . ASP A 1 82 ? 1.469 -5.704 5.838 1.00 97.88 82 ASP A CA 1
ATOM 629 C C . ASP A 1 82 ? 0.615 -5.166 6.993 1.00 97.88 82 ASP A C 1
ATOM 631 O O . ASP A 1 82 ? 0.642 -3.986 7.358 1.00 97.88 82 ASP A O 1
ATOM 635 N N . GLY A 1 83 ? -0.222 -6.055 7.510 1.00 97.81 83 GLY A N 1
ATOM 636 C CA . GLY A 1 83 ? -1.148 -5.823 8.598 1.00 97.81 83 GLY A CA 1
ATOM 637 C C . GLY A 1 83 ? -0.666 -6.431 9.908 1.00 97.81 83 GLY A C 1
ATOM 638 O O . GLY A 1 83 ? -1.512 -6.773 10.731 1.00 97.81 83 GLY A O 1
ATOM 639 N N . ALA A 1 84 ? 0.651 -6.535 10.151 1.00 97.94 84 ALA A N 1
ATOM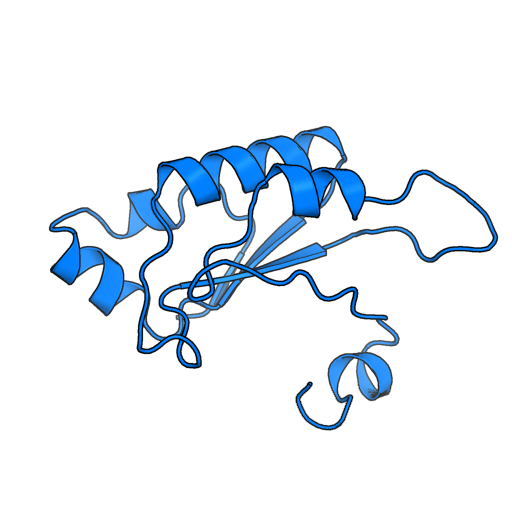 640 C CA . ALA A 1 84 ? 1.204 -7.109 11.388 1.00 97.94 84 ALA A CA 1
ATOM 641 C C . ALA A 1 84 ? 0.595 -6.525 12.683 1.00 97.94 84 ALA A C 1
ATOM 643 O O . ALA A 1 84 ? 0.715 -7.108 13.759 1.00 97.94 84 ALA A O 1
ATOM 644 N N . ARG A 1 85 ? -0.017 -5.333 12.598 1.00 97.94 85 ARG A N 1
ATOM 645 C CA . ARG A 1 85 ? -0.724 -4.645 13.691 1.00 97.94 85 ARG A CA 1
ATOM 646 C C . ARG A 1 85 ? -2.091 -4.102 13.263 1.00 97.94 85 ARG A C 1
ATOM 648 O O . ARG A 1 85 ? -2.563 -3.106 13.810 1.00 97.94 85 ARG A O 1
ATOM 655 N N . ILE A 1 86 ? -2.745 -4.725 12.286 1.00 98.25 86 ILE A N 1
ATOM 656 C CA . ILE A 1 86 ? -4.000 -4.206 11.724 1.00 98.25 86 ILE A CA 1
ATOM 657 C C . ILE A 1 86 ? -5.132 -4.163 12.760 1.00 98.25 86 ILE A C 1
ATOM 659 O O . ILE A 1 86 ? -5.938 -3.234 12.771 1.00 98.25 86 ILE A O 1
ATOM 663 N N . PHE A 1 87 ? -5.152 -5.108 13.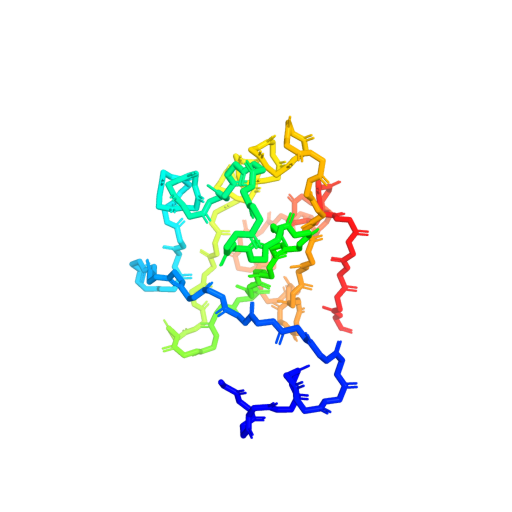705 1.00 98.31 87 PHE A N 1
ATOM 664 C CA . PHE A 1 87 ? -6.128 -5.125 14.798 1.00 98.31 87 PHE A CA 1
ATOM 665 C C . PHE A 1 87 ? -5.951 -3.939 15.761 1.00 98.31 87 PHE A C 1
ATOM 667 O O . PHE A 1 87 ? -6.940 -3.416 16.270 1.00 98.31 87 PHE A O 1
ATOM 674 N N . ASN A 1 88 ? -4.719 -3.456 15.975 1.00 98.44 88 ASN A N 1
ATOM 675 C CA . ASN A 1 88 ? -4.478 -2.239 16.754 1.00 98.44 88 ASN A CA 1
ATOM 676 C C . ASN A 1 88 ? -5.073 -1.012 16.057 1.00 98.44 88 ASN A C 1
ATOM 678 O O . ASN A 1 88 ? -5.682 -0.179 16.725 1.00 98.44 88 ASN A O 1
ATOM 682 N N . ALA A 1 89 ? -4.934 -0.923 14.730 1.00 98.25 89 ALA A N 1
ATOM 683 C CA . ALA A 1 89 ? -5.550 0.141 13.943 1.00 98.25 89 ALA A CA 1
ATOM 684 C C . ALA A 1 89 ? -7.083 0.097 14.045 1.00 98.25 89 ALA A C 1
ATOM 686 O O . ALA A 1 89 ? -7.706 1.121 14.315 1.00 98.25 89 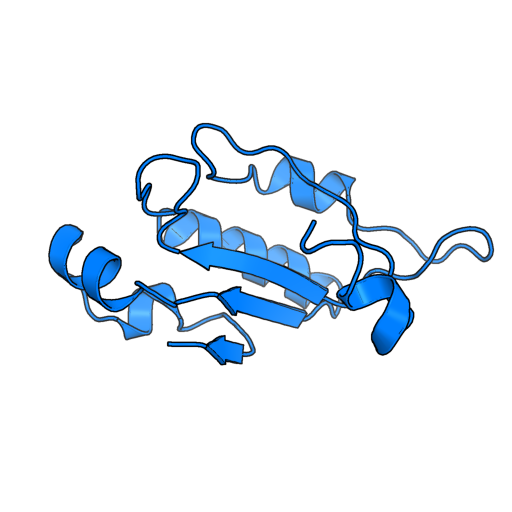ALA A O 1
ATOM 687 N N . ALA A 1 90 ? -7.682 -1.089 13.900 1.00 98.31 90 ALA A N 1
ATOM 688 C CA . ALA A 1 90 ? -9.130 -1.280 13.996 1.00 98.31 90 ALA A CA 1
ATOM 689 C C . ALA A 1 90 ? -9.687 -0.863 15.370 1.00 98.31 90 ALA A C 1
ATOM 691 O O . ALA A 1 90 ? -10.653 -0.104 15.439 1.00 98.31 90 ALA A O 1
ATOM 692 N N . ILE A 1 91 ? -9.033 -1.283 16.461 1.00 98.38 91 ILE A N 1
ATOM 693 C CA . ILE A 1 91 ? -9.417 -0.898 17.830 1.00 98.38 91 ILE A CA 1
ATOM 694 C C . ILE A 1 91 ? -9.271 0.613 18.036 1.00 98.38 91 ILE A C 1
ATOM 696 O O . ILE A 1 91 ? -10.173 1.243 18.582 1.00 98.38 91 ILE A O 1
ATOM 700 N N . ALA A 1 92 ? -8.160 1.208 17.596 1.00 98.38 92 ALA A N 1
ATOM 701 C CA . ALA A 1 92 ? -7.905 2.637 17.773 1.00 98.38 92 ALA A CA 1
ATOM 702 C C . ALA A 1 92 ? -8.898 3.523 17.002 1.00 98.38 92 ALA A C 1
ATOM 704 O O . ALA A 1 92 ? -9.268 4.590 17.487 1.00 98.38 92 ALA A O 1
ATOM 705 N N . LEU A 1 93 ? -9.342 3.077 15.824 1.00 97.81 93 LEU A N 1
ATOM 706 C CA . LEU A 1 93 ? -10.367 3.755 15.029 1.00 97.81 93 LEU A CA 1
ATOM 707 C C . LEU A 1 93 ? -11.800 3.399 15.454 1.00 97.81 93 LEU A C 1
ATOM 709 O O . LEU A 1 93 ? -12.735 4.063 15.014 1.00 97.81 93 LEU A O 1
ATOM 713 N N . ASN A 1 94 ? -11.979 2.380 16.301 1.00 98.06 94 ASN A N 1
ATOM 714 C CA . ASN A 1 94 ? -13.276 1.818 16.678 1.00 98.06 94 ASN A CA 1
ATOM 715 C C . ASN A 1 94 ? -14.120 1.398 15.456 1.00 98.06 94 ASN A C 1
ATOM 717 O O . ASN A 1 94 ? -15.291 1.763 15.329 1.00 98.06 94 ASN A O 1
ATOM 721 N N . ILE A 1 95 ? -13.502 0.646 14.543 1.00 97.81 95 ILE A N 1
ATOM 722 C CA . ILE A 1 95 ? -14.140 0.136 13.323 1.00 97.81 95 ILE A CA 1
ATOM 723 C C . ILE A 1 95 ? -13.864 -1.354 13.122 1.00 97.81 95 ILE A C 1
ATOM 725 O O . ILE A 1 95 ? -12.915 -1.915 13.670 1.00 97.81 95 ILE A O 1
ATOM 729 N N . GLU A 1 96 ? -14.669 -1.981 12.267 1.00 97.69 96 GLU A N 1
ATOM 730 C CA . GLU A 1 96 ? -14.419 -3.341 11.802 1.00 97.69 96 GLU A CA 1
ATOM 731 C C . GLU A 1 96 ? -13.141 -3.415 10.962 1.00 97.69 96 GLU A C 1
ATOM 733 O O . GLU A 1 96 ? -12.905 -2.623 10.051 1.00 97.69 96 GLU A O 1
ATOM 738 N N . LEU A 1 97 ? -12.349 -4.445 11.224 1.00 95.94 97 LEU A N 1
ATOM 739 C CA . LEU A 1 97 ? -11.063 -4.744 10.600 1.00 95.94 97 LEU A CA 1
ATOM 740 C C . LEU A 1 97 ? -11.205 -4.833 9.075 1.00 95.94 97 LEU A C 1
ATOM 742 O O . LEU A 1 97 ? -10.342 -4.381 8.327 1.00 95.94 97 LEU A O 1
ATOM 746 N N . ALA A 1 98 ? -12.334 -5.391 8.625 1.00 96.31 98 ALA A N 1
ATOM 747 C CA . ALA A 1 98 ? -12.680 -5.546 7.221 1.00 96.31 98 ALA A CA 1
ATOM 748 C C . ALA A 1 98 ? -12.727 -4.205 6.474 1.00 96.31 98 ALA A C 1
ATOM 750 O O . ALA A 1 98 ? -12.452 -4.168 5.281 1.00 96.31 98 ALA A O 1
ATOM 751 N N . LEU A 1 99 ? -13.017 -3.086 7.149 1.00 96.50 99 LEU A N 1
ATOM 752 C CA . LEU A 1 99 ? -13.006 -1.765 6.513 1.00 96.50 99 LEU A CA 1
ATOM 753 C C . LEU A 1 99 ? -11.591 -1.298 6.152 1.00 96.50 99 LEU A C 1
ATOM 755 O O . LEU A 1 99 ? -11.438 -0.531 5.206 1.00 96.50 99 LEU A O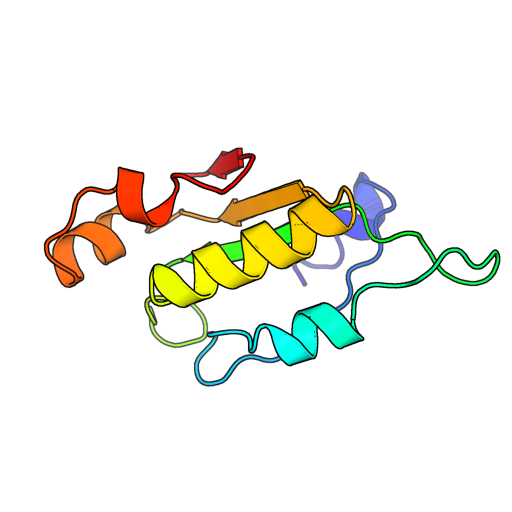 1
ATOM 759 N N . LEU A 1 100 ? -10.567 -1.791 6.853 1.00 97.06 100 LEU A N 1
ATOM 760 C CA . LEU A 1 100 ? -9.162 -1.494 6.563 1.00 97.06 100 LEU A CA 1
ATOM 761 C C . LEU A 1 100 ? -8.566 -2.411 5.487 1.00 97.06 100 LEU A C 1
ATOM 763 O O . LEU A 1 100 ? -7.517 -2.092 4.933 1.00 97.06 100 LEU A O 1
ATOM 767 N N . THR A 1 101 ? -9.213 -3.544 5.196 1.00 97.25 101 THR A N 1
ATOM 768 C CA . THR A 1 101 ? -8.682 -4.583 4.299 1.00 97.25 101 THR A CA 1
ATOM 769 C C . THR A 1 101 ? -9.575 -4.883 3.092 1.00 97.25 101 THR A C 1
ATOM 771 O O . THR A 1 101 ? -9.148 -5.607 2.201 1.00 97.25 101 THR A O 1
ATOM 774 N N . LYS A 1 102 ? -10.787 -4.313 3.008 1.00 97.00 102 LYS A N 1
ATOM 775 C CA . LYS A 1 102 ? -11.805 -4.654 1.990 1.00 97.00 102 LYS A CA 1
ATOM 776 C C . LYS A 1 102 ? -11.307 -4.646 0.541 1.00 97.00 102 LYS A C 1
ATOM 778 O O . LYS A 1 102 ? -11.764 -5.457 -0.253 1.00 97.00 102 LYS A O 1
ATOM 783 N N . ASN A 1 103 ? -10.413 -3.715 0.209 1.00 97.75 103 ASN A N 1
ATOM 784 C CA . ASN A 1 103 ? -10.001 -3.433 -1.166 1.00 97.75 103 ASN A CA 1
ATOM 785 C C . ASN A 1 103 ? -8.568 -3.901 -1.467 1.00 97.75 103 ASN A C 1
ATOM 787 O O . ASN A 1 103 ? -8.111 -3.708 -2.590 1.00 97.75 103 ASN A O 1
ATOM 791 N N . VAL A 1 104 ? -7.851 -4.480 -0.495 1.00 98.44 104 VAL A N 1
ATOM 792 C CA . VAL A 1 104 ? -6.506 -5.021 -0.746 1.00 98.44 104 VAL A CA 1
ATOM 793 C C . VAL A 1 104 ? -6.611 -6.451 -1.272 1.00 98.44 104 VAL A C 1
ATOM 795 O O . VAL A 1 104 ? -7.512 -7.194 -0.890 1.00 98.44 104 VAL A O 1
ATOM 798 N N . ASP A 1 105 ? -5.681 -6.856 -2.132 1.00 98.69 105 ASP A N 1
ATOM 799 C CA . ASP A 1 105 ? -5.709 -8.179 -2.768 1.00 98.69 105 ASP A CA 1
ATOM 800 C C . ASP A 1 105 ? -5.151 -9.276 -1.848 1.00 98.69 105 ASP A C 1
ATOM 802 O O . ASP A 1 105 ? -5.486 -10.454 -1.968 1.00 98.69 105 ASP A O 1
ATOM 806 N N . SER A 1 106 ? -4.284 -8.899 -0.906 1.00 98.69 106 SER A N 1
ATOM 807 C CA . SER A 1 106 ? -3.774 -9.800 0.126 1.00 98.69 106 SER A CA 1
ATOM 808 C C . SER A 1 106 ? -3.392 -9.043 1.392 1.00 98.69 106 SER A C 1
ATOM 810 O O . SER A 1 106 ? -3.017 -7.870 1.349 1.00 98.69 106 SER A O 1
ATOM 812 N N . VAL A 1 107 ? -3.456 -9.735 2.527 1.00 98.19 107 VAL A N 1
ATOM 813 C CA . VAL A 1 107 ? -3.084 -9.198 3.836 1.00 98.19 107 VAL A CA 1
ATOM 814 C C . VAL A 1 107 ? -2.307 -10.246 4.628 1.00 98.19 107 VAL A C 1
ATOM 816 O O . VAL A 1 107 ? -2.639 -11.431 4.587 1.00 98.19 107 VAL A O 1
ATOM 819 N N . MET A 1 108 ? -1.275 -9.807 5.340 1.00 97.44 108 MET A N 1
ATOM 820 C CA . MET A 1 108 ? -0.610 -10.572 6.399 1.00 97.44 108 MET A CA 1
ATOM 821 C C . MET A 1 108 ? -1.014 -9.976 7.754 1.00 97.44 108 MET A C 1
ATOM 823 O O . MET A 1 108 ? -1.011 -8.754 7.878 1.00 97.44 108 MET A O 1
ATOM 827 N N . PHE A 1 109 ? -1.354 -10.797 8.751 1.00 92.38 109 PHE A N 1
ATOM 828 C CA . PHE A 1 109 ? -1.705 -10.353 10.107 1.00 92.38 109 PHE A CA 1
ATOM 829 C C . PHE A 1 109 ? -1.334 -11.390 11.170 1.00 92.38 109 PHE A C 1
ATOM 831 O O . PHE A 1 109 ? -1.217 -12.585 10.813 1.00 92.38 109 PHE A O 1
#

InterPro domains:
  IPR001597 Aromatic amino acid beta-eliminating lyase/threonine aldolase [PF01212] (1-109)
  IPR015421 Pyridoxal phosphate-dependent transferase, major domain [G3DSA:3.40.640.10] (1-109)
  IPR015424 Pyridoxal phosphate-dependent transferase [SSF53383] (1-109)